Protein AF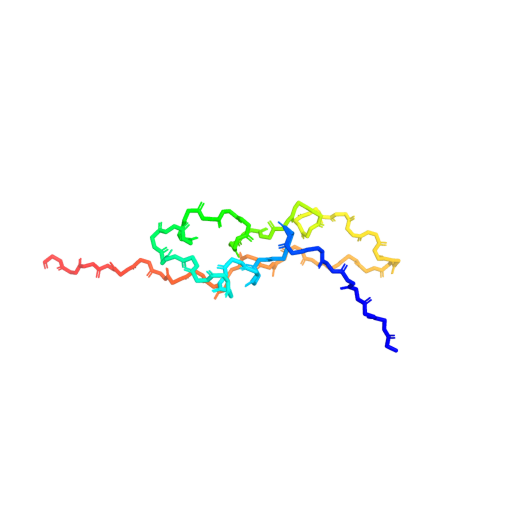-A0A8X6H998-F1 (afdb_monomer_lite)

Organism: Trichonephila clavata (NCBI:txid2740835)

pLDDT: mean 72.64, std 18.2, range [46.28, 93.38]

Radius of gyration: 16.07 Å; chains: 1; bounding box: 32×26×50 Å

Foldseek 3Di:
DDDDDDDLVQDLVVCVVVPPDPVVNVVDCCNVPTDPVVVDCDPPPPDDNPDPDPPDDPDDDPDDDDD

Structure (mmCIF, N/CA/C/O backbone):
data_AF-A0A8X6H998-F1
#
_entry.id   AF-A0A8X6H998-F1
#
loop_
_atom_site.group_PDB
_atom_site.id
_atom_site.type_symbol
_atom_site.label_atom_id
_atom_site.label_alt_id
_atom_site.label_comp_id
_atom_site.label_asym_id
_atom_site.label_entity_id
_atom_site.label_seq_id
_atom_site.pdbx_PDB_ins_code
_atom_site.Cartn_x
_atom_site.Cartn_y
_atom_site.Cartn_z
_atom_site.occupancy
_atom_site.B_iso_or_equiv
_atom_site.auth_seq_id
_atom_site.auth_comp_id
_atom_site.auth_asym_id
_atom_site.auth_atom_id
_atom_site.pdbx_PDB_model_num
ATOM 1 N N . MET A 1 1 ? 22.395 3.868 -11.934 1.00 51.53 1 MET A N 1
ATOM 2 C CA . MET A 1 1 ? 21.261 3.731 -10.993 1.00 51.53 1 MET A CA 1
ATOM 3 C C . MET A 1 1 ? 20.108 3.092 -11.742 1.00 51.53 1 MET A C 1
ATOM 5 O O . MET A 1 1 ? 19.846 3.521 -12.857 1.00 51.53 1 MET A O 1
ATOM 9 N N . HIS A 1 2 ? 19.464 2.076 -11.170 1.00 76.94 2 HIS A N 1
ATOM 10 C CA . HIS A 1 2 ? 18.257 1.475 -11.736 1.00 76.94 2 HIS A CA 1
ATOM 11 C C . HIS A 1 2 ? 17.105 1.740 -10.769 1.00 76.94 2 HIS A C 1
ATOM 13 O O . HIS A 1 2 ? 17.178 1.349 -9.605 1.00 76.94 2 HIS A O 1
ATOM 19 N N . TRP A 1 3 ? 16.093 2.470 -11.229 1.00 79.12 3 TRP A N 1
ATOM 20 C CA . TRP A 1 3 ? 14.890 2.740 -10.453 1.00 79.12 3 TRP A CA 1
ATOM 21 C C . TRP A 1 3 ? 13.887 1.622 -10.707 1.00 79.12 3 TRP A C 1
ATOM 23 O O . TRP A 1 3 ? 13.454 1.431 -11.840 1.00 79.12 3 TRP A O 1
ATOM 33 N N . ASN A 1 4 ? 13.516 0.898 -9.654 1.00 79.62 4 ASN A N 1
ATOM 34 C CA . ASN A 1 4 ? 12.484 -0.129 -9.728 1.00 79.62 4 ASN A CA 1
ATOM 35 C C . ASN A 1 4 ? 11.129 0.521 -9.453 1.00 79.62 4 ASN A C 1
ATOM 37 O O . ASN A 1 4 ? 10.794 0.812 -8.304 1.00 79.62 4 ASN A O 1
ATOM 41 N N . PHE A 1 5 ? 10.378 0.800 -10.516 1.00 88.00 5 PHE A N 1
ATOM 42 C CA . PHE A 1 5 ? 9.022 1.321 -10.398 1.00 88.00 5 PHE A CA 1
ATOM 43 C C . PHE A 1 5 ? 8.095 0.271 -9.772 1.00 88.00 5 PHE A C 1
ATOM 45 O O . PHE A 1 5 ? 8.105 -0.889 -10.177 1.00 88.00 5 PHE A O 1
ATOM 52 N N . VAL A 1 6 ? 7.275 0.702 -8.812 1.00 86.88 6 VAL A N 1
ATOM 53 C CA . VAL A 1 6 ? 6.230 -0.112 -8.182 1.00 86.88 6 VAL A CA 1
ATOM 54 C C . VAL A 1 6 ? 4.910 0.631 -8.325 1.00 86.88 6 VAL A C 1
ATOM 56 O O . VAL A 1 6 ? 4.834 1.833 -8.058 1.00 86.88 6 VAL A O 1
ATOM 59 N N . SER A 1 7 ? 3.869 -0.079 -8.757 1.00 89.19 7 SER A N 1
ATOM 60 C CA . SER A 1 7 ? 2.537 0.500 -8.893 1.00 89.19 7 SER A CA 1
ATOM 61 C C . SER A 1 7 ? 1.983 0.927 -7.524 1.00 89.19 7 SER A C 1
ATOM 63 O O . SER A 1 7 ? 2.288 0.319 -6.499 1.00 89.19 7 SER A O 1
ATOM 65 N N . GLY A 1 8 ? 1.147 1.970 -7.481 1.00 88.38 8 GLY A N 1
ATOM 66 C CA . GLY A 1 8 ? 0.575 2.458 -6.215 1.00 88.38 8 GLY A CA 1
ATOM 67 C C . GLY A 1 8 ? -0.222 1.389 -5.456 1.00 88.38 8 GLY A C 1
ATOM 68 O O . GLY A 1 8 ? -0.153 1.331 -4.236 1.00 88.38 8 GLY A O 1
ATOM 69 N N . LEU A 1 9 ? -0.892 0.484 -6.180 1.00 88.00 9 LEU A N 1
ATOM 70 C CA . LEU A 1 9 ? -1.663 -0.626 -5.604 1.00 88.00 9 LEU A CA 1
ATOM 71 C C . LEU A 1 9 ? -0.797 -1.663 -4.880 1.00 88.00 9 LEU A C 1
ATOM 73 O O . LEU A 1 9 ? -1.303 -2.406 -4.046 1.00 88.00 9 LEU A O 1
ATOM 77 N N . GLU A 1 10 ? 0.491 -1.719 -5.200 1.00 90.06 10 GLU A N 1
ATOM 78 C CA . GLU A 1 10 ? 1.440 -2.666 -4.617 1.00 90.06 10 GLU A CA 1
ATOM 79 C C . GLU A 1 10 ? 2.431 -1.989 -3.670 1.00 90.06 10 GLU A C 1
ATOM 81 O O . GLU A 1 10 ? 3.203 -2.674 -3.004 1.00 90.06 10 GLU A O 1
ATOM 86 N N . ASN A 1 11 ? 2.427 -0.654 -3.605 1.00 91.56 11 ASN A N 1
ATOM 87 C CA . ASN A 1 11 ? 3.305 0.124 -2.748 1.00 91.56 11 ASN A CA 1
ATOM 88 C C . ASN A 1 11 ? 2.671 0.288 -1.356 1.00 91.56 11 ASN A C 1
ATOM 90 O O . ASN A 1 11 ? 1.724 1.064 -1.211 1.00 91.56 11 ASN A O 1
ATOM 94 N N . PRO A 1 12 ? 3.219 -0.338 -0.298 1.00 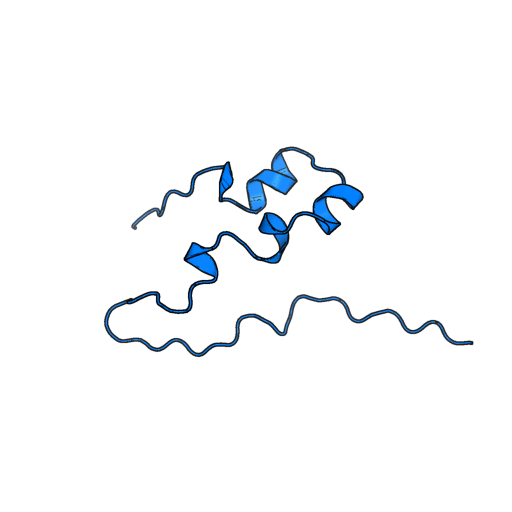90.94 12 PRO A N 1
ATOM 95 C CA . PRO A 1 12 ? 2.689 -0.194 1.056 1.00 90.94 12 PRO A CA 1
ATOM 96 C C . PRO A 1 12 ? 2.591 1.269 1.502 1.00 90.94 12 PRO A C 1
ATOM 98 O O . PRO A 1 12 ? 1.618 1.650 2.147 1.00 90.94 12 PRO A O 1
ATOM 101 N N . ALA A 1 13 ? 3.537 2.125 1.099 1.00 90.50 13 ALA A N 1
ATOM 102 C CA . ALA A 1 13 ? 3.551 3.535 1.487 1.00 90.50 13 ALA A CA 1
ATOM 103 C C . ALA A 1 13 ? 2.351 4.332 0.940 1.00 90.50 13 ALA A C 1
ATOM 105 O O . ALA A 1 13 ? 1.955 5.320 1.559 1.00 90.50 13 ALA A O 1
ATOM 106 N N . ASP A 1 14 ? 1.738 3.881 -0.162 1.00 91.12 14 ASP A N 1
ATOM 107 C CA . ASP A 1 14 ? 0.548 4.507 -0.753 1.00 91.12 14 ASP A CA 1
ATOM 108 C C . ASP A 1 14 ? -0.638 4.511 0.229 1.00 91.12 14 ASP A C 1
ATOM 110 O O . ASP A 1 14 ? -1.412 5.464 0.291 1.00 91.12 14 ASP A O 1
ATOM 114 N N . CYS A 1 15 ? -0.739 3.488 1.087 1.00 87.88 15 CYS A N 1
ATOM 115 C CA . CYS A 1 15 ? -1.766 3.420 2.129 1.00 87.88 15 CYS A CA 1
ATOM 116 C C . CYS A 1 15 ? -1.651 4.578 3.133 1.00 87.88 15 CYS A C 1
ATOM 118 O O . CYS A 1 15 ? -2.652 5.192 3.505 1.00 87.88 15 CYS A O 1
ATOM 120 N N . GLY A 1 16 ? -0.430 4.899 3.563 1.00 87.38 16 GLY A N 1
ATOM 121 C CA . GLY A 1 16 ? -0.187 5.988 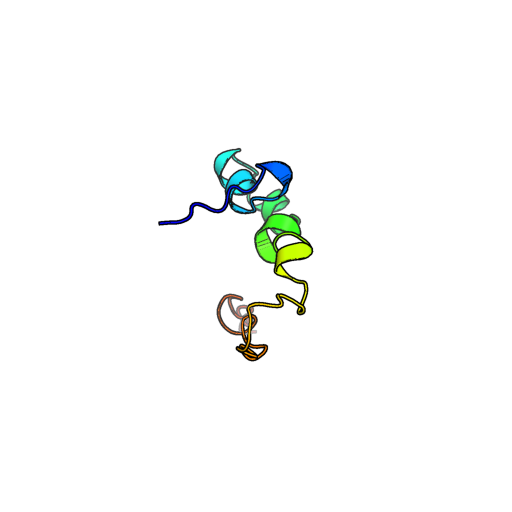4.507 1.00 87.38 16 GLY A CA 1
ATOM 122 C C . GLY A 1 16 ? -0.404 7.362 3.873 1.00 87.38 16 GLY A C 1
ATOM 123 O O . GLY A 1 16 ? -1.061 8.220 4.462 1.00 87.38 16 GLY A O 1
ATOM 124 N N . THR A 1 17 ? 0.089 7.569 2.649 1.00 91.25 17 THR A N 1
ATOM 125 C CA . THR A 1 17 ? 0.008 8.869 1.960 1.00 91.25 17 THR A CA 1
ATOM 126 C C . THR A 1 17 ? -1.404 9.225 1.498 1.00 91.25 17 THR A C 1
ATOM 128 O O . THR A 1 17 ? -1.727 10.408 1.405 1.00 91.25 17 THR A O 1
ATOM 131 N N . ARG A 1 18 ? -2.285 8.235 1.285 1.00 90.31 18 ARG A N 1
ATOM 132 C CA . ARG A 1 18 ? -3.726 8.458 1.057 1.00 90.31 18 ARG A CA 1
ATOM 133 C C . ARG A 1 18 ? -4.509 8.842 2.313 1.00 90.31 18 ARG A C 1
ATOM 135 O O . ARG A 1 18 ? -5.699 9.129 2.210 1.00 90.31 18 ARG A O 1
ATOM 142 N N . GLY A 1 19 ? -3.875 8.835 3.487 1.00 90.75 19 GLY A N 1
ATOM 143 C CA . GLY A 1 19 ? -4.531 9.178 4.745 1.00 90.75 19 GLY A CA 1
ATOM 144 C C . GLY A 1 19 ? -5.463 8.080 5.258 1.00 90.75 19 GLY A C 1
ATOM 145 O O . GLY A 1 19 ? -6.513 8.380 5.828 1.00 90.75 19 GLY A O 1
ATOM 146 N N . ILE A 1 20 ? -5.112 6.803 5.055 1.00 89.50 20 ILE A N 1
ATOM 147 C CA . ILE A 1 20 ? -5.867 5.700 5.659 1.00 89.50 20 ILE A CA 1
ATOM 148 C C . ILE A 1 20 ? -5.791 5.836 7.192 1.00 89.50 20 ILE A C 1
ATOM 150 O O . ILE A 1 20 ? -4.692 5.921 7.743 1.00 89.50 20 ILE A O 1
ATOM 154 N N . PRO A 1 21 ? -6.934 5.852 7.904 1.00 91.75 21 PRO A N 1
ATOM 155 C CA . PRO A 1 21 ? -6.935 5.997 9.353 1.00 91.75 21 PRO A CA 1
ATOM 156 C C . PRO A 1 21 ? -6.240 4.802 10.027 1.00 91.75 21 PRO A C 1
ATOM 158 O O . PRO A 1 21 ? -6.351 3.681 9.517 1.00 91.75 21 PRO A O 1
ATOM 161 N N . PRO A 1 22 ? -5.594 4.990 11.196 1.00 89.38 22 PRO A N 1
ATOM 162 C CA . PRO A 1 22 ? -4.824 3.937 11.865 1.00 89.38 22 PRO A CA 1
ATOM 163 C C . PRO A 1 22 ? -5.596 2.627 12.054 1.00 89.38 22 PRO A C 1
ATOM 165 O O . PRO A 1 22 ? -5.082 1.560 11.747 1.00 89.38 22 PRO A O 1
ATOM 168 N N . THR A 1 23 ? -6.876 2.705 12.421 1.00 93.38 23 THR A N 1
ATOM 169 C CA . THR A 1 23 ? -7.751 1.536 12.627 1.00 93.38 23 THR A CA 1
ATOM 170 C C . THR A 1 23 ? -8.008 0.711 11.362 1.00 93.38 23 THR A C 1
ATOM 172 O O . THR A 1 23 ? -8.312 -0.480 11.441 1.00 93.38 23 THR A O 1
ATOM 175 N N . LYS A 1 24 ? -7.917 1.329 10.178 1.00 90.12 24 LYS A N 1
ATOM 176 C CA . LYS A 1 24 ? -7.961 0.624 8.888 1.00 90.12 24 LYS A CA 1
ATOM 177 C C . LYS A 1 24 ? -6.574 0.157 8.466 1.00 90.12 24 LYS A C 1
ATOM 179 O O . LYS A 1 24 ? -6.463 -0.910 7.873 1.00 90.12 24 LYS A O 1
ATOM 184 N N . LEU A 1 25 ? -5.538 0.929 8.786 1.00 89.94 25 LEU A N 1
ATOM 185 C CA . LEU A 1 25 ? -4.154 0.577 8.491 1.00 89.94 25 LEU A CA 1
ATOM 186 C C . LEU A 1 25 ? -3.723 -0.683 9.248 1.00 89.94 25 LEU A C 1
ATOM 188 O O . LEU A 1 25 ? -3.092 -1.548 8.657 1.00 89.94 25 LEU A O 1
ATOM 192 N N . GLU A 1 26 ? -4.155 -0.834 10.503 1.00 89.69 26 GLU A N 1
ATOM 193 C CA . GLU A 1 26 ? -3.990 -2.040 11.332 1.00 89.69 26 GLU A CA 1
ATOM 194 C C . GLU A 1 26 ? -4.488 -3.321 10.648 1.00 89.69 26 GLU A C 1
ATOM 196 O O . GLU A 1 26 ? -3.948 -4.397 10.881 1.00 89.69 26 GLU A O 1
ATOM 201 N N . LYS A 1 27 ? -5.502 -3.202 9.785 1.00 90.69 27 LYS A N 1
ATOM 202 C CA . LYS A 1 27 ? -6.096 -4.312 9.026 1.00 90.69 27 LYS A CA 1
ATOM 203 C C . LYS A 1 27 ? -5.583 -4.393 7.585 1.00 90.69 27 LYS A C 1
ATOM 205 O O . LYS A 1 27 ? -6.081 -5.199 6.807 1.00 90.69 27 LYS A O 1
ATOM 210 N N . CYS A 1 28 ? -4.650 -3.525 7.197 1.00 90.44 28 CYS A N 1
ATOM 211 C CA . CYS A 1 28 ? -4.121 -3.471 5.844 1.00 90.44 28 CYS A CA 1
ATOM 212 C C . CYS A 1 28 ? -2.954 -4.451 5.702 1.00 90.44 28 CYS A C 1
ATOM 214 O O . CYS A 1 28 ? -1.822 -4.157 6.093 1.00 90.44 28 CYS A O 1
ATOM 216 N N . ASP A 1 29 ? -3.220 -5.605 5.093 1.00 89.94 29 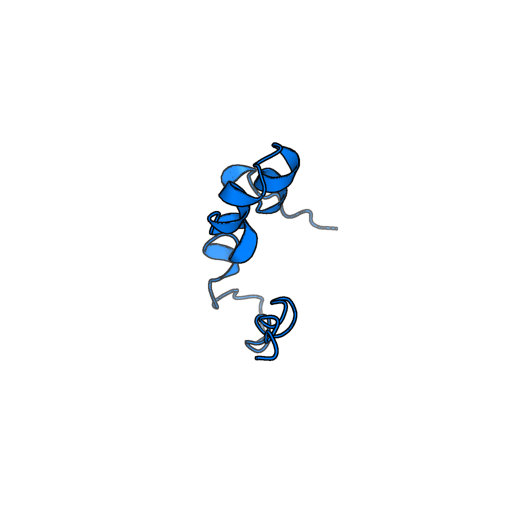ASP A N 1
ATOM 217 C CA . ASP A 1 29 ? -2.193 -6.624 4.869 1.00 89.94 29 ASP A CA 1
ATOM 218 C C . ASP A 1 29 ? -1.034 -6.106 4.017 1.00 89.94 29 ASP A C 1
ATOM 220 O O . ASP A 1 29 ? 0.118 -6.426 4.304 1.00 89.94 29 ASP A O 1
ATOM 224 N N . LEU A 1 30 ? -1.318 -5.265 3.016 1.00 90.12 30 LEU A N 1
ATOM 225 C CA . LEU A 1 30 ? -0.299 -4.664 2.155 1.00 90.12 30 LEU A CA 1
ATOM 226 C C . LEU A 1 30 ? 0.691 -3.801 2.955 1.00 90.12 30 LEU A C 1
ATOM 228 O O . LEU A 1 30 ? 1.889 -3.862 2.693 1.00 90.12 30 LEU A O 1
ATOM 232 N N . TRP 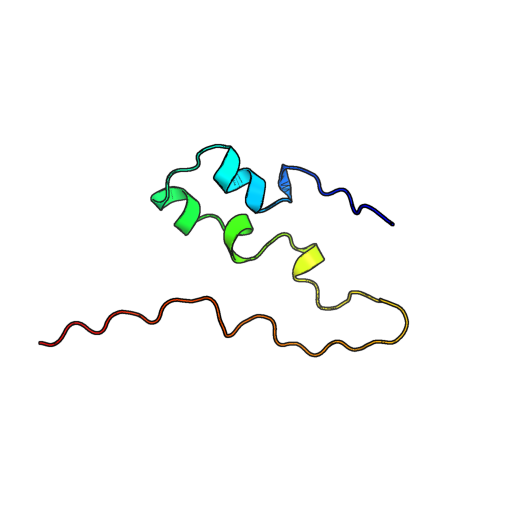A 1 31 ? 0.219 -3.043 3.954 1.00 90.88 31 TRP A N 1
ATOM 233 C CA . TRP A 1 31 ? 1.070 -2.178 4.782 1.00 90.88 31 TRP A CA 1
ATOM 234 C C . TRP A 1 31 ? 2.120 -2.980 5.562 1.00 90.88 31 TRP A C 1
ATOM 236 O O . TRP A 1 31 ? 3.302 -2.642 5.547 1.00 90.88 31 TRP A O 1
ATOM 246 N N . PHE A 1 32 ? 1.699 -4.065 6.221 1.00 88.88 32 PHE A N 1
ATOM 247 C CA . PHE A 1 32 ? 2.576 -4.847 7.099 1.00 88.88 32 PHE A CA 1
ATOM 248 C C . PHE A 1 32 ? 3.309 -5.992 6.400 1.00 88.88 32 PHE A C 1
ATOM 250 O O . PHE A 1 32 ? 4.391 -6.386 6.837 1.00 88.88 32 PHE A O 1
ATOM 257 N N . ASN A 1 33 ? 2.724 -6.558 5.344 1.00 88.00 33 ASN A N 1
ATOM 258 C CA . ASN A 1 33 ? 3.246 -7.751 4.678 1.00 88.00 33 ASN A CA 1
ATOM 259 C C . ASN A 1 33 ? 3.761 -7.484 3.259 1.00 88.00 33 ASN A C 1
ATOM 261 O O . ASN A 1 33 ? 4.285 -8.413 2.641 1.00 88.00 33 ASN A O 1
ATOM 265 N N . GLY A 1 34 ? 3.622 -6.265 2.733 1.00 88.62 34 GLY A N 1
ATOM 266 C CA . GLY A 1 34 ? 4.019 -5.931 1.366 1.00 88.62 34 GLY A CA 1
ATOM 267 C C . GLY A 1 34 ? 3.149 -6.608 0.299 1.00 88.62 34 GLY A C 1
ATOM 268 O O . GLY A 1 34 ? 2.093 -7.156 0.616 1.00 88.62 34 GLY A O 1
ATOM 269 N N . PRO A 1 35 ? 3.550 -6.566 -0.977 1.00 88.50 35 PRO A N 1
ATOM 270 C CA . PRO A 1 35 ? 2.948 -7.362 -2.050 1.00 88.50 35 PRO A CA 1
ATOM 271 C C . PRO A 1 35 ? 3.536 -8.785 -2.118 1.00 88.50 35 PRO A C 1
ATOM 273 O O . PRO A 1 35 ? 4.611 -9.056 -1.578 1.00 88.50 35 PRO A O 1
ATOM 276 N N . ASP A 1 36 ? 2.847 -9.711 -2.795 1.00 85.50 36 ASP A N 1
ATOM 277 C CA . ASP A 1 36 ? 3.248 -11.129 -2.883 1.00 85.50 36 ASP A CA 1
ATOM 278 C C . ASP A 1 36 ? 4.657 -11.332 -3.438 1.00 85.50 36 ASP A C 1
ATOM 280 O O . ASP A 1 36 ? 5.420 -12.149 -2.921 1.00 85.50 36 ASP A O 1
ATOM 284 N N . TRP A 1 37 ? 5.032 -10.558 -4.456 1.00 82.19 37 TRP A N 1
ATOM 285 C CA . TRP A 1 37 ? 6.349 -10.662 -5.075 1.00 82.19 37 TRP A CA 1
ATOM 286 C C . TRP A 1 37 ? 7.477 -10.301 -4.105 1.00 82.19 37 TRP A C 1
ATOM 288 O O . TRP A 1 37 ? 8.548 -10.886 -4.202 1.00 82.19 37 TRP A O 1
ATOM 298 N N . LEU A 1 38 ? 7.238 -9.417 -3.128 1.00 81.50 38 LEU A N 1
ATOM 299 C CA . LEU A 1 38 ? 8.225 -9.078 -2.098 1.00 81.50 38 LEU A CA 1
ATOM 300 C C . LEU A 1 38 ? 8.332 -10.172 -1.026 1.00 81.50 38 LEU A C 1
ATOM 302 O O . LEU A 1 38 ? 9.385 -10.353 -0.418 1.00 81.50 38 LEU A O 1
ATOM 306 N N . ARG A 1 39 ? 7.242 -10.910 -0.792 1.00 76.25 39 ARG A N 1
ATOM 307 C CA . ARG A 1 39 ? 7.202 -12.041 0.147 1.00 76.25 39 ARG A CA 1
ATOM 308 C C . ARG A 1 39 ? 7.769 -13.328 -0.435 1.00 76.25 39 ARG A C 1
ATOM 310 O O . ARG A 1 39 ? 8.183 -14.208 0.323 1.00 76.25 39 ARG A O 1
ATOM 317 N N . SER A 1 40 ? 7.736 -13.470 -1.756 1.00 72.88 40 SER A N 1
ATOM 318 C CA . SER A 1 40 ? 8.214 -14.667 -2.430 1.00 72.88 40 SER A CA 1
ATOM 319 C C . SER A 1 40 ? 9.701 -14.873 -2.144 1.00 72.88 40 SER A C 1
ATOM 321 O O . SER A 1 40 ? 10.536 -14.011 -2.401 1.00 72.88 40 SER A O 1
ATOM 323 N N . SER A 1 41 ? 10.044 -16.046 -1.609 1.00 60.16 41 SER A N 1
ATOM 324 C CA . SER A 1 41 ? 11.424 -16.413 -1.247 1.00 60.16 41 SER A CA 1
ATOM 325 C C . SER A 1 41 ? 12.309 -16.717 -2.463 1.00 60.16 41 SER A C 1
ATOM 327 O O . SER A 1 41 ? 13.461 -17.118 -2.312 1.00 60.16 41 SER A O 1
ATOM 329 N N . THR A 1 42 ? 11.779 -16.542 -3.671 1.00 57.19 42 THR A N 1
ATOM 330 C CA . THR A 1 42 ? 12.463 -16.829 -4.929 1.00 57.19 42 THR A CA 1
ATOM 331 C C . THR A 1 42 ? 12.702 -15.530 -5.687 1.00 57.19 42 THR A C 1
ATOM 333 O O . THR A 1 42 ? 12.232 -15.342 -6.803 1.00 57.19 42 THR A O 1
ATOM 336 N N . PHE A 1 43 ? 13.472 -14.621 -5.093 1.00 57.12 43 PHE A N 1
ATOM 337 C CA . PHE A 1 43 ? 14.236 -13.688 -5.909 1.00 57.12 43 PHE A CA 1
ATOM 338 C C . PHE A 1 43 ? 15.458 -14.445 -6.407 1.00 57.12 43 PHE A C 1
ATOM 340 O O . PHE A 1 43 ? 16.422 -14.636 -5.666 1.00 57.12 43 PHE A O 1
ATOM 347 N N . LEU A 1 44 ? 15.422 -14.903 -7.660 1.00 50.69 44 LEU A N 1
ATOM 348 C CA . LEU A 1 44 ? 16.641 -15.335 -8.336 1.00 50.69 44 LEU A CA 1
ATOM 349 C C . LEU A 1 44 ? 17.436 -14.084 -8.717 1.00 50.69 44 LEU A C 1
ATOM 351 O O . LEU A 1 44 ? 17.521 -13.704 -9.879 1.00 50.69 44 LEU A O 1
ATOM 355 N N . ILE A 1 45 ? 17.998 -13.415 -7.713 1.00 50.94 45 ILE A N 1
ATOM 356 C CA . ILE A 1 45 ? 19.195 -12.622 -7.949 1.00 50.94 45 ILE A CA 1
ATOM 357 C C . ILE A 1 45 ? 20.310 -13.636 -8.192 1.00 50.94 45 ILE A C 1
ATOM 359 O O . ILE A 1 45 ? 20.484 -14.560 -7.395 1.00 50.94 45 ILE A O 1
ATOM 363 N N . GLY A 1 46 ? 20.991 -13.530 -9.333 1.00 47.66 46 GLY A N 1
ATOM 364 C CA . GLY A 1 46 ? 22.126 -14.390 -9.656 1.00 47.66 46 GLY A CA 1
ATOM 365 C C . GLY A 1 46 ? 23.057 -14.500 -8.448 1.00 47.66 46 GLY A C 1
ATOM 366 O O . GLY A 1 46 ? 23.594 -13.501 -7.984 1.00 47.66 46 GLY A O 1
ATOM 367 N N . GLU A 1 47 ? 23.143 -15.713 -7.908 1.00 49.41 47 GLU A N 1
ATOM 368 C CA . GLU A 1 47 ? 24.054 -16.153 -6.850 1.00 49.41 47 GLU A CA 1
ATOM 369 C C . GLU A 1 47 ? 24.180 -15.304 -5.576 1.00 49.41 47 GLU A C 1
ATOM 371 O O . GLU A 1 47 ? 25.289 -15.013 -5.146 1.00 49.41 47 GLU A O 1
ATOM 376 N N . LEU A 1 48 ? 23.091 -15.023 -4.858 1.00 49.75 48 LEU A N 1
ATOM 377 C CA . LEU A 1 48 ? 23.211 -14.807 -3.407 1.00 49.75 48 LEU A CA 1
ATOM 378 C C . LEU A 1 48 ? 21.946 -15.272 -2.685 1.00 49.75 48 LEU A C 1
ATOM 380 O O . LEU A 1 48 ? 20.903 -14.622 -2.712 1.00 49.75 48 LEU A O 1
ATOM 384 N N . LYS A 1 49 ? 22.059 -16.417 -1.999 1.00 50.81 49 LYS A N 1
ATOM 385 C CA . LYS A 1 49 ? 21.077 -16.891 -1.018 1.00 50.81 49 LYS A CA 1
ATOM 386 C C . LYS A 1 49 ? 21.097 -15.950 0.190 1.00 50.81 49 LYS A C 1
ATOM 388 O O . LYS A 1 49 ? 21.731 -16.248 1.200 1.00 50.81 49 LYS A O 1
ATOM 393 N N . ILE A 1 50 ? 20.435 -14.798 0.084 1.00 54.12 50 ILE A N 1
ATOM 394 C CA . ILE A 1 50 ? 20.215 -13.925 1.237 1.00 54.12 50 ILE A CA 1
ATOM 395 C C . ILE A 1 50 ? 19.226 -14.638 2.160 1.00 54.12 50 ILE A C 1
ATOM 397 O O . ILE A 1 50 ? 18.088 -14.939 1.806 1.00 54.12 50 ILE A O 1
ATOM 401 N N . ILE A 1 51 ? 19.737 -14.975 3.337 1.00 51.66 51 ILE A N 1
ATOM 402 C CA . ILE A 1 51 ? 19.080 -15.761 4.369 1.00 51.66 51 ILE A CA 1
ATOM 403 C C . ILE A 1 51 ? 17.795 -15.069 4.835 1.00 51.66 51 ILE A C 1
ATOM 405 O O . ILE A 1 51 ? 17.749 -13.872 5.111 1.00 51.66 51 ILE A O 1
ATOM 409 N N . HIS A 1 52 ? 16.768 -15.899 4.956 1.00 46.91 52 HIS A N 1
ATOM 410 C CA . HIS A 1 52 ? 15.454 -15.674 5.537 1.00 46.91 52 HIS A CA 1
ATOM 411 C C . HIS A 1 52 ? 15.535 -15.071 6.957 1.00 46.91 52 HIS A C 1
ATOM 413 O O . HIS A 1 52 ? 15.479 -15.795 7.948 1.00 46.91 52 HIS A O 1
ATOM 419 N N . ASN A 1 53 ? 15.691 -13.748 7.087 1.00 47.47 53 ASN A N 1
ATOM 420 C CA . ASN A 1 53 ? 15.586 -13.060 8.381 1.00 47.47 53 ASN A CA 1
ATOM 421 C C . ASN A 1 53 ? 15.174 -11.582 8.246 1.00 47.47 53 ASN A C 1
ATOM 423 O O . ASN A 1 53 ? 15.906 -10.685 8.651 1.00 47.47 53 ASN A O 1
ATOM 427 N N . TYR A 1 54 ? 13.998 -11.315 7.669 1.00 46.28 54 TYR A N 1
ATOM 428 C CA . TYR A 1 54 ? 13.406 -9.964 7.679 1.00 46.28 54 TYR A CA 1
ATOM 429 C C . TYR A 1 54 ? 12.257 -9.801 8.689 1.00 46.28 54 TYR A C 1
ATOM 431 O O . TYR A 1 54 ? 11.733 -8.707 8.873 1.00 46.28 54 TYR A O 1
ATOM 439 N N . LYS A 1 55 ? 11.858 -10.869 9.393 1.00 47.97 55 LYS A N 1
ATOM 440 C CA . LYS A 1 55 ? 10.781 -10.817 10.394 1.00 47.97 55 LYS A CA 1
ATOM 441 C C . LYS A 1 55 ? 11.299 -11.101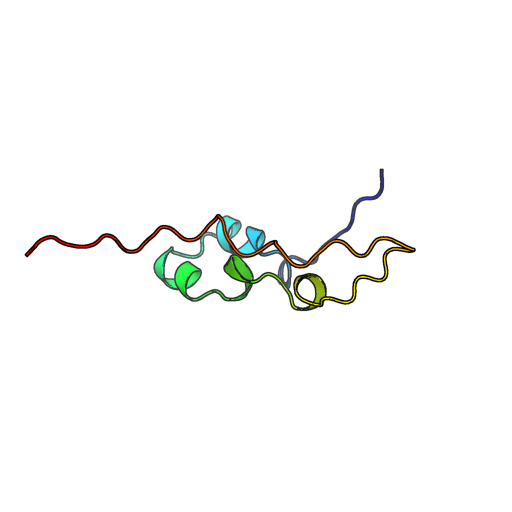 11.802 1.00 47.97 55 LYS A C 1
ATOM 443 O O . LYS A 1 55 ? 11.018 -12.174 12.317 1.00 47.97 55 LYS A O 1
ATOM 448 N N . LYS A 1 56 ? 11.997 -10.150 12.446 1.00 49.00 56 LYS A N 1
ATOM 449 C CA . LYS A 1 56 ? 12.148 -10.146 13.925 1.00 49.00 56 LYS A CA 1
ATOM 450 C C . LYS A 1 56 ? 12.313 -8.789 14.635 1.00 49.00 56 LYS A C 1
ATOM 452 O O . LYS A 1 56 ? 12.488 -8.814 15.848 1.00 49.00 56 LYS A O 1
ATOM 457 N N . THR A 1 57 ? 12.221 -7.619 13.991 1.00 47.78 57 THR A N 1
ATOM 458 C CA . THR A 1 57 ? 12.586 -6.358 14.690 1.00 47.78 57 THR A CA 1
ATOM 459 C C . THR A 1 57 ? 11.563 -5.219 14.711 1.00 47.78 57 THR A C 1
ATOM 461 O O . THR A 1 57 ? 11.853 -4.209 15.342 1.00 47.78 57 THR A O 1
ATOM 464 N N . CYS A 1 58 ? 10.360 -5.348 14.136 1.00 47.62 58 CYS A N 1
ATOM 465 C CA . CYS A 1 58 ? 9.425 -4.204 14.079 1.00 47.62 58 CYS A CA 1
ATOM 466 C C . CYS A 1 58 ? 8.049 -4.407 14.734 1.00 47.62 58 CYS A C 1
ATOM 468 O O . CYS A 1 58 ? 7.206 -3.523 14.616 1.00 47.62 58 CYS A O 1
ATOM 470 N N . LEU A 1 59 ? 7.802 -5.508 15.451 1.00 55.41 59 LEU A N 1
ATOM 471 C CA . LEU A 1 59 ? 6.577 -5.622 16.253 1.00 55.41 59 LEU A CA 1
ATOM 472 C C . LEU A 1 59 ? 6.836 -5.072 17.666 1.00 55.41 59 LEU A C 1
ATOM 474 O O . LEU A 1 59 ? 7.704 -5.612 18.360 1.00 55.41 59 LEU A O 1
ATOM 478 N N . PRO A 1 60 ? 6.124 -4.021 18.119 1.00 50.38 60 PRO A N 1
ATOM 479 C CA . PRO A 1 60 ? 6.170 -3.634 19.521 1.00 50.38 60 PRO A CA 1
ATOM 480 C C . PRO A 1 60 ? 5.653 -4.803 20.365 1.00 50.38 60 PRO A C 1
ATOM 482 O O . PRO A 1 60 ? 4.621 -5.401 20.054 1.00 50.38 60 PRO A O 1
ATOM 485 N N . LYS A 1 61 ? 6.392 -5.157 21.421 1.00 53.97 61 LYS A N 1
ATOM 486 C CA . LYS A 1 61 ? 5.954 -6.183 22.375 1.00 53.97 61 LYS A CA 1
ATOM 487 C C . LYS A 1 61 ? 4.608 -5.758 22.984 1.00 53.97 61 LYS A C 1
ATOM 489 O O . LYS A 1 61 ? 4.453 -4.566 23.276 1.00 53.97 61 LYS A O 1
ATOM 494 N N . PRO A 1 62 ? 3.655 -6.685 23.199 1.00 49.78 62 PRO A N 1
ATOM 495 C CA . PRO A 1 62 ? 2.454 -6.385 23.968 1.00 49.78 62 PRO A CA 1
ATOM 496 C C . PRO A 1 62 ? 2.866 -5.800 25.320 1.00 49.78 62 PRO A C 1
ATOM 498 O O . PRO A 1 62 ? 3.752 -6.338 25.982 1.00 49.78 62 PRO A O 1
ATOM 501 N N . LYS A 1 63 ? 2.270 -4.672 25.708 1.00 58.72 63 LYS A N 1
ATOM 502 C CA . LYS A 1 63 ? 2.462 -4.118 27.049 1.00 58.72 63 LYS A CA 1
ATOM 503 C C . LYS A 1 63 ? 1.778 -5.070 28.028 1.00 58.72 63 LYS A C 1
ATOM 505 O O . LYS A 1 63 ? 0.557 -5.188 27.999 1.00 58.72 63 LYS A O 1
ATOM 510 N N . GLU A 1 64 ? 2.552 -5.758 28.858 1.00 57.78 64 GLU A N 1
ATOM 511 C CA . GLU A 1 64 ? 2.014 -6.466 30.018 1.00 57.78 64 GLU A CA 1
ATOM 512 C C . GLU A 1 64 ? 1.437 -5.411 30.975 1.00 57.78 64 GLU A C 1
ATOM 514 O O . GLU A 1 64 ? 2.152 -4.513 31.425 1.00 57.78 64 GLU A O 1
ATOM 519 N N . HIS A 1 65 ? 0.127 -5.460 31.222 1.00 47.44 65 HIS A N 1
ATOM 520 C CA . HIS A 1 65 ? -0.485 -4.694 32.304 1.00 47.44 65 HIS A CA 1
ATOM 521 C C . HIS A 1 65 ? -0.191 -5.425 33.619 1.00 47.44 65 HIS A C 1
ATOM 523 O O . HIS A 1 65 ? -0.539 -6.602 33.720 1.00 47.44 65 HIS A O 1
ATOM 529 N N . PRO A 1 66 ? 0.441 -4.778 34.614 1.00 57.22 66 PRO A N 1
ATOM 530 C CA . PRO A 1 66 ? 0.537 -5.364 35.940 1.00 57.22 66 PRO A CA 1
ATOM 531 C C . PRO A 1 66 ? -0.856 -5.373 36.581 1.00 57.22 66 PRO A C 1
ATOM 533 O O . PRO A 1 66 ? -1.563 -4.362 36.534 1.00 57.22 66 PRO A O 1
ATOM 536 N N . SER A 1 67 ? -1.233 -6.534 37.118 1.00 56.34 67 SER A N 1
ATOM 537 C CA . SER A 1 67 ? -2.401 -6.733 37.984 1.00 56.34 67 SER A CA 1
ATOM 538 C C . SER A 1 67 ? -2.287 -5.961 39.293 1.00 56.34 67 SER A C 1
ATOM 540 O O . SER A 1 67 ? -1.146 -5.822 39.793 1.00 56.34 67 SER A O 1
#

Secondary structure (DSSP, 8-state):
-------GGG-HHHHHHTT--HHHHTT-HHHHH--HHHH-S----TT----S--SSSSSPPP-PPP-

Sequence (67 aa):
MHWNFVSGLENPADCGTRGIPPTKLEKCDLWFNGPDWLRSSTFLIGELKIIHNYKKTCLPKPKEHPS